Protein AF-A0A944PEA0-F1 (afdb_monomer)

Mean predicted aligned error: 13.84 Å

Solvent-accessible surface area (backbone atoms only — not comparable to full-atom values): 8038 Å² total; per-residue (Å²): 135,87,56,78,96,74,52,95,82,81,89,80,91,84,86,76,62,67,58,57,55,50,49,47,56,47,55,37,49,52,39,45,73,75,69,42,97,65,45,69,68,55,51,51,50,48,54,60,74,69,51,74,83,51,69,67,55,52,54,46,55,58,48,53,63,72,68,57,54,65,70,61,47,43,48,55,44,54,64,49,59,76,75,48,82,82,76,78,72,82,71,88,79,76,75,82,78,86,76,84,82,82,95,84,81,78,91,80,83,89,92,79,89,88,88,93,132

Sequence (117 aa):
MELLWRAERRNTLIAWPDAVNERLDQLVAAGIAAGENINRSHLLAALVAHADLSPEFVAGVMRDYRALNSNALDEANRSAAEQWPAVRRPGPRRDSRRSKTGGARRDSDPSAINDAR

pLDDT: mean 78.2, std 19.6, range [39.38, 98.0]

Nearest PDB structures (foldseek):
  7mke-assembly1_L  TM=2.627E-01  e=9.341E+00  Escherichia coli

Structure (mmCIF, N/CA/C/O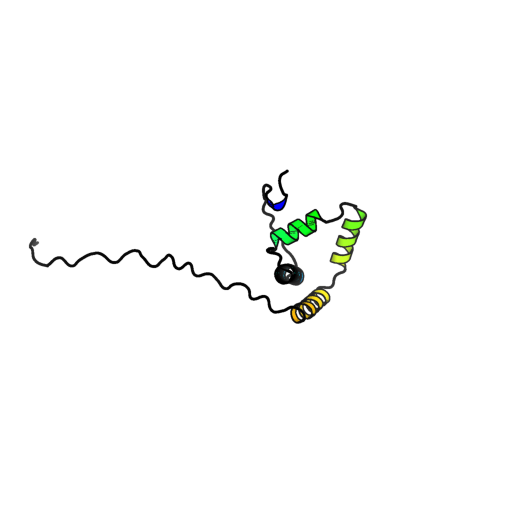 backbone):
data_AF-A0A944PEA0-F1
#
_entry.id   AF-A0A944PEA0-F1
#
loop_
_atom_site.group_PDB
_atom_site.id
_atom_site.type_symbol
_atom_site.label_atom_id
_atom_site.label_alt_id
_atom_site.label_comp_id
_atom_site.label_asym_id
_atom_site.label_entity_id
_atom_site.label_seq_id
_atom_site.pdbx_PDB_ins_code
_atom_site.Cartn_x
_atom_site.Cartn_y
_atom_site.Cartn_z
_atom_site.occupancy
_atom_site.B_iso_or_equiv
_atom_site.auth_seq_id
_atom_site.auth_comp_id
_atom_site.auth_asym_id
_atom_site.auth_atom_id
_atom_site.pdbx_PDB_model_num
ATOM 1 N N . MET A 1 1 ? 12.584 19.362 17.596 1.00 55.47 1 MET A N 1
ATOM 2 C CA . MET A 1 1 ? 11.740 18.175 17.351 1.00 55.47 1 MET A CA 1
ATOM 3 C C . MET A 1 1 ? 12.520 17.203 16.491 1.00 55.47 1 MET A C 1
ATOM 5 O O . MET A 1 1 ? 13.253 17.652 15.616 1.00 55.47 1 MET A O 1
ATOM 9 N N . GLU A 1 2 ? 12.386 15.909 16.753 1.00 75.19 2 GLU A N 1
ATOM 10 C CA . GLU A 1 2 ? 12.887 14.859 15.866 1.00 75.19 2 GLU A CA 1
ATOM 11 C C . GLU A 1 2 ? 11.867 14.606 14.743 1.00 75.19 2 GLU A C 1
ATOM 13 O O . GLU A 1 2 ? 10.669 14.799 14.939 1.00 75.19 2 GLU A O 1
ATOM 18 N N . LEU A 1 3 ? 12.335 14.228 13.553 1.00 80.69 3 LEU A N 1
ATOM 19 C CA . LEU A 1 3 ? 11.468 13.919 12.412 1.00 80.69 3 LEU A CA 1
ATOM 20 C C . LEU A 1 3 ? 11.264 12.405 12.353 1.00 80.69 3 LEU A C 1
ATOM 22 O O . LEU A 1 3 ? 12.252 11.678 12.399 1.00 80.69 3 LEU A O 1
ATOM 26 N N . LEU A 1 4 ? 10.027 11.927 12.180 1.00 76.12 4 LEU A N 1
ATOM 27 C CA . LEU A 1 4 ? 9.704 10.488 12.209 1.00 76.12 4 LEU A CA 1
ATOM 28 C C . LEU A 1 4 ? 10.567 9.638 11.258 1.00 76.12 4 LEU A C 1
ATOM 30 O O . LEU A 1 4 ? 10.952 8.528 11.606 1.00 76.12 4 LEU A O 1
ATOM 34 N N . TRP A 1 5 ? 10.962 10.170 10.095 1.00 74.88 5 TRP A N 1
ATOM 35 C CA . TRP A 1 5 ? 11.844 9.460 9.157 1.00 74.88 5 TRP A CA 1
ATOM 36 C C . TRP A 1 5 ? 13.283 9.251 9.669 1.00 74.88 5 TRP A C 1
ATOM 38 O O . TRP A 1 5 ? 14.029 8.470 9.074 1.00 74.88 5 TRP A O 1
ATOM 48 N N . ARG A 1 6 ? 13.688 9.927 10.752 1.00 76.25 6 ARG A N 1
ATOM 49 C CA . ARG A 1 6 ? 14.999 9.805 11.417 1.00 76.25 6 ARG A CA 1
ATOM 50 C C . ARG A 1 6 ? 14.984 8.948 12.687 1.00 76.25 6 ARG A C 1
ATOM 52 O O . ARG A 1 6 ? 16.067 8.567 13.119 1.00 76.25 6 ARG A O 1
ATOM 59 N N . ALA A 1 7 ? 13.804 8.641 13.229 1.00 82.50 7 ALA A N 1
ATOM 60 C CA . ALA A 1 7 ? 13.642 7.876 14.464 1.00 82.50 7 ALA A CA 1
ATOM 61 C C . ALA A 1 7 ? 14.213 6.446 14.368 1.00 82.50 7 ALA A C 1
ATOM 63 O O . ALA A 1 7 ? 14.453 5.926 13.272 1.00 82.50 7 ALA A O 1
ATOM 64 N N . GLU A 1 8 ? 14.406 5.799 15.525 1.00 81.62 8 GLU A N 1
ATOM 65 C CA . GLU A 1 8 ? 14.882 4.411 15.623 1.00 81.62 8 GLU A CA 1
ATOM 66 C C . GLU A 1 8 ? 14.012 3.464 14.777 1.00 81.62 8 GLU A C 1
ATOM 68 O O . GLU A 1 8 ? 12.782 3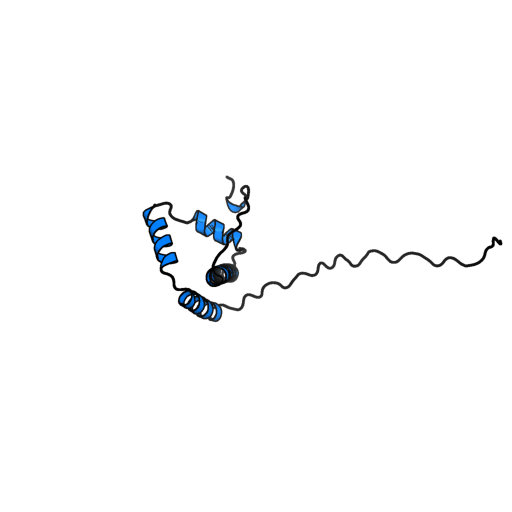.474 14.852 1.00 81.62 8 GLU A O 1
ATOM 73 N N . ARG A 1 9 ? 14.657 2.628 13.955 1.00 81.12 9 ARG A N 1
ATOM 74 C CA . ARG A 1 9 ? 13.975 1.767 12.982 1.00 81.12 9 ARG A CA 1
ATOM 75 C C . ARG A 1 9 ? 14.007 0.313 13.421 1.00 81.12 9 ARG A C 1
ATOM 77 O O . ARG A 1 9 ? 15.078 -0.255 13.623 1.00 81.12 9 ARG A O 1
ATOM 84 N N . ARG A 1 10 ? 12.831 -0.312 13.463 1.00 82.62 10 ARG A N 1
ATOM 85 C CA . ARG A 1 10 ? 12.675 -1.764 13.614 1.00 82.62 10 ARG A CA 1
ATOM 86 C C . ARG A 1 10 ? 12.353 -2.384 12.259 1.00 82.62 10 ARG A C 1
ATOM 88 O O . ARG A 1 10 ? 11.554 -1.838 11.503 1.00 82.62 10 ARG A O 1
ATOM 95 N N . ASN A 1 11 ? 12.984 -3.514 11.956 1.00 85.06 11 ASN A N 1
ATOM 96 C CA . ASN A 1 11 ? 12.716 -4.257 10.729 1.00 85.06 11 ASN A CA 1
ATOM 97 C C . ASN A 1 11 ? 11.458 -5.116 10.899 1.00 85.06 11 ASN A C 1
ATOM 99 O O . ASN A 1 11 ? 11.324 -5.818 11.900 1.00 85.06 11 ASN A O 1
ATOM 103 N N . THR A 1 12 ? 10.597 -5.122 9.883 1.00 85.88 12 THR A N 1
ATOM 104 C CA . THR A 1 12 ? 9.416 -5.991 9.807 1.00 85.88 12 THR A CA 1
ATOM 105 C C . THR A 1 12 ? 9.496 -6.810 8.525 1.00 85.88 12 THR A C 1
ATOM 107 O O . THR A 1 12 ? 9.707 -6.251 7.449 1.00 85.88 12 THR A O 1
ATOM 110 N N . LEU A 1 13 ? 9.323 -8.128 8.630 1.00 89.88 13 LEU A N 1
ATOM 111 C CA . LEU A 1 13 ? 9.145 -9.011 7.477 1.00 89.88 13 LEU A CA 1
ATOM 112 C C . LEU A 1 13 ? 7.645 -9.195 7.238 1.00 89.88 13 LEU A C 1
ATOM 114 O O . LEU A 1 13 ? 6.905 -9.500 8.172 1.00 89.88 13 LEU A O 1
ATOM 118 N N . ILE A 1 14 ? 7.200 -8.983 6.000 1.00 90.19 14 ILE A N 1
ATOM 119 C CA . ILE A 1 14 ? 5.790 -9.056 5.601 1.00 90.19 14 ILE A CA 1
ATOM 120 C C . ILE A 1 14 ? 5.712 -9.845 4.293 1.00 90.19 14 ILE A C 1
ATOM 122 O O . ILE A 1 14 ? 6.535 -9.635 3.401 1.00 90.19 14 ILE A O 1
ATOM 126 N N . ALA A 1 15 ? 4.735 -10.744 4.187 1.00 93.00 15 ALA A N 1
ATOM 127 C CA . ALA A 1 15 ? 4.420 -11.483 2.968 1.00 93.00 15 ALA A CA 1
ATOM 128 C C . ALA A 1 15 ? 3.059 -11.030 2.417 1.00 93.00 15 ALA A C 1
ATOM 130 O O . ALA A 1 15 ? 2.128 -10.779 3.185 1.00 93.00 15 ALA A O 1
ATOM 131 N N . TRP A 1 16 ? 2.948 -10.947 1.092 1.00 92.12 16 TRP A N 1
ATOM 132 C CA . TRP A 1 16 ? 1.761 -10.491 0.364 1.00 92.12 16 TRP A CA 1
ATOM 133 C C . TRP A 1 16 ? 1.554 -11.321 -0.911 1.00 92.12 16 TRP A C 1
ATOM 135 O O . TRP A 1 16 ? 2.510 -11.943 -1.375 1.00 92.12 16 TRP A O 1
ATOM 145 N N . PRO A 1 17 ? 0.356 -11.283 -1.525 1.00 94.00 17 PRO A N 1
ATOM 146 C CA . PRO A 1 17 ? 0.179 -11.676 -2.922 1.00 94.00 17 PRO A CA 1
ATOM 147 C C . PRO A 1 17 ? 1.053 -10.823 -3.855 1.00 94.00 17 PRO A C 1
ATOM 149 O O . PRO A 1 17 ? 1.212 -9.620 -3.625 1.00 94.00 17 PRO A O 1
ATOM 152 N N . ASP A 1 18 ? 1.562 -11.411 -4.940 1.00 92.56 18 ASP A N 1
ATOM 153 C CA . ASP A 1 18 ? 2.472 -10.728 -5.874 1.00 92.56 18 ASP A CA 1
ATOM 154 C C . ASP A 1 18 ? 1.872 -9.440 -6.459 1.00 92.56 18 ASP A C 1
ATOM 156 O O . ASP A 1 18 ? 2.550 -8.413 -6.494 1.00 92.56 18 ASP A O 1
ATOM 160 N N . ALA A 1 19 ? 0.575 -9.456 -6.785 1.00 92.19 19 ALA A N 1
ATOM 161 C CA . ALA A 1 19 ? -0.213 -8.309 -7.245 1.00 92.19 19 ALA A CA 1
ATOM 162 C C . ALA A 1 19 ? -0.110 -7.072 -6.323 1.00 92.19 19 ALA A C 1
ATOM 164 O O . ALA A 1 19 ? -0.079 -5.928 -6.783 1.00 92.19 19 ALA A O 1
ATOM 165 N N . VAL A 1 20 ? -0.024 -7.290 -5.004 1.00 94.56 20 VAL A N 1
ATOM 166 C CA . VAL A 1 20 ? 0.094 -6.229 -3.986 1.00 94.56 20 VAL A CA 1
ATOM 167 C C . VAL A 1 20 ? 1.537 -5.720 -3.895 1.00 94.56 20 VAL A C 1
ATOM 169 O O . VAL A 1 20 ? 1.767 -4.519 -3.746 1.00 94.56 20 VAL A O 1
ATOM 172 N N . ASN A 1 21 ? 2.524 -6.609 -4.036 1.00 92.81 21 ASN A N 1
ATOM 173 C CA . ASN A 1 21 ? 3.938 -6.235 -4.103 1.00 92.81 21 ASN A CA 1
ATOM 174 C C . ASN A 1 21 ? 4.271 -5.464 -5.399 1.00 92.81 21 ASN A C 1
ATOM 176 O O . ASN A 1 21 ? 5.024 -4.491 -5.343 1.00 92.81 21 ASN A O 1
ATOM 180 N N . GLU A 1 22 ? 3.672 -5.827 -6.539 1.00 92.62 22 GLU A N 1
ATOM 181 C CA . GLU A 1 22 ? 3.751 -5.044 -7.779 1.00 92.62 22 GLU A CA 1
ATOM 182 C C . GLU A 1 22 ? 3.096 -3.669 -7.601 1.00 92.62 22 GLU A C 1
ATOM 184 O O . GLU A 1 22 ? 3.732 -2.653 -7.887 1.00 92.62 22 GLU A O 1
ATOM 189 N N . ARG A 1 23 ? 1.874 -3.608 -7.048 1.00 94.31 23 ARG A N 1
ATOM 190 C CA . ARG A 1 23 ? 1.190 -2.341 -6.740 1.00 94.31 23 ARG A CA 1
ATOM 191 C C . ARG A 1 23 ? 2.044 -1.422 -5.859 1.00 94.31 23 ARG A C 1
ATOM 193 O O . ARG A 1 23 ? 2.036 -0.211 -6.067 1.00 94.31 23 ARG A O 1
ATOM 200 N N . LEU A 1 24 ? 2.815 -1.962 -4.912 1.00 94.31 24 LEU A N 1
ATOM 201 C CA . LEU A 1 24 ? 3.741 -1.158 -4.109 1.00 94.31 24 LEU A CA 1
ATOM 202 C C . LEU A 1 24 ? 4.930 -0.628 -4.929 1.00 94.31 24 LEU A C 1
ATOM 204 O O . LEU A 1 24 ? 5.301 0.534 -4.771 1.00 94.31 24 LEU A O 1
ATOM 208 N N . ASP A 1 25 ? 5.516 -1.440 -5.814 1.00 92.19 25 ASP A N 1
ATOM 209 C CA . ASP A 1 25 ? 6.586 -0.992 -6.721 1.00 92.19 25 ASP A CA 1
ATOM 210 C C . ASP A 1 25 ? 6.096 0.088 -7.697 1.00 92.19 25 ASP A C 1
ATOM 212 O O . ASP A 1 25 ? 6.832 1.031 -7.999 1.00 92.19 25 ASP A O 1
ATOM 216 N N . GLN A 1 26 ? 4.836 -0.009 -8.127 1.00 92.06 26 GLN A N 1
ATOM 217 C CA . GLN A 1 26 ? 4.145 1.023 -8.890 1.00 92.06 26 GLN A CA 1
ATOM 218 C C . GLN A 1 26 ? 3.993 2.318 -8.075 1.00 92.06 26 GLN A C 1
ATOM 220 O O . GLN A 1 26 ? 4.445 3.371 -8.519 1.00 92.06 26 GLN A O 1
ATOM 225 N N . LEU A 1 27 ? 3.450 2.268 -6.856 1.00 93.75 27 LEU A N 1
ATOM 226 C CA . LEU A 1 27 ? 3.298 3.464 -6.013 1.00 93.75 27 LEU A CA 1
ATOM 227 C C . LEU A 1 27 ? 4.646 4.150 -5.694 1.00 93.75 27 LEU A C 1
ATOM 229 O O . LEU A 1 27 ? 4.716 5.379 -5.655 1.00 93.75 27 LEU A O 1
ATOM 233 N N . VAL A 1 28 ? 5.736 3.386 -5.536 1.00 93.88 28 VAL A N 1
ATOM 234 C CA . VAL A 1 28 ? 7.097 3.948 -5.420 1.00 93.88 28 VAL A CA 1
ATOM 235 C C . VAL A 1 28 ? 7.534 4.632 -6.723 1.00 93.88 28 VAL A C 1
ATOM 237 O O . VAL A 1 28 ? 8.080 5.733 -6.674 1.00 93.88 28 VAL A O 1
ATOM 240 N N . ALA A 1 29 ? 7.279 4.025 -7.887 1.00 90.25 29 ALA A N 1
ATOM 241 C CA . ALA A 1 29 ? 7.596 4.629 -9.183 1.00 90.25 29 ALA A CA 1
ATOM 242 C C . ALA A 1 29 ? 6.807 5.927 -9.439 1.00 90.25 29 ALA A C 1
ATOM 244 O O . ALA A 1 29 ? 7.387 6.888 -9.941 1.00 90.25 29 ALA A O 1
ATOM 245 N N . ALA A 1 30 ? 5.533 5.989 -9.037 1.00 90.75 30 ALA A N 1
ATOM 246 C CA . ALA A 1 30 ? 4.708 7.194 -9.125 1.00 90.75 30 ALA A CA 1
ATOM 247 C C . ALA A 1 30 ? 5.260 8.343 -8.263 1.00 90.75 30 ALA A C 1
ATOM 249 O O . ALA A 1 30 ? 5.374 9.467 -8.747 1.00 90.75 30 ALA A O 1
ATOM 250 N N . GLY A 1 31 ? 5.677 8.065 -7.020 1.00 91.56 31 GLY A N 1
ATOM 251 C CA . GLY A 1 31 ? 6.332 9.070 -6.175 1.00 91.56 31 GLY A CA 1
ATOM 252 C C . GLY A 1 31 ? 7.639 9.585 -6.785 1.00 91.56 31 GLY A C 1
ATOM 253 O O . GLY A 1 31 ? 7.845 10.793 -6.868 1.00 91.56 31 GLY A O 1
ATOM 254 N N . ILE A 1 32 ? 8.478 8.688 -7.314 1.00 91.81 32 ILE A N 1
ATOM 255 C CA . ILE A 1 32 ? 9.718 9.069 -8.014 1.00 91.81 32 ILE A CA 1
ATOM 256 C C . ILE A 1 32 ? 9.420 9.913 -9.267 1.00 91.81 32 ILE A C 1
ATOM 258 O O . ILE A 1 32 ? 10.136 10.877 -9.534 1.00 91.81 32 ILE A O 1
ATOM 262 N N . ALA A 1 33 ? 8.355 9.604 -10.015 1.00 87.81 33 ALA A N 1
ATOM 263 C CA . ALA A 1 33 ? 7.914 10.402 -11.162 1.00 87.81 33 ALA A CA 1
ATOM 264 C C . ALA A 1 33 ? 7.383 11.794 -10.758 1.00 87.81 33 ALA A C 1
ATOM 266 O O . ALA A 1 33 ? 7.559 12.750 -11.510 1.00 87.81 33 ALA A O 1
ATOM 267 N N . ALA A 1 34 ? 6.808 11.927 -9.558 1.00 90.25 34 ALA A N 1
ATOM 268 C CA . ALA A 1 34 ? 6.439 13.208 -8.948 1.00 90.25 34 ALA A CA 1
ATOM 269 C C . ALA A 1 34 ? 7.637 13.981 -8.342 1.00 90.25 34 ALA A C 1
ATOM 271 O O . ALA A 1 34 ? 7.461 15.098 -7.862 1.00 90.25 34 ALA A O 1
ATOM 272 N N . GLY A 1 35 ? 8.850 13.414 -8.379 1.00 90.81 35 GLY A N 1
ATOM 273 C CA . GLY A 1 35 ? 10.084 14.021 -7.863 1.00 90.81 35 GLY A CA 1
ATOM 274 C C . GLY A 1 35 ? 10.487 13.588 -6.447 1.00 90.81 35 GLY A C 1
ATOM 275 O O . GLY A 1 35 ? 11.537 14.011 -5.963 1.00 90.81 35 GLY A O 1
ATOM 276 N N . GLU A 1 36 ? 9.704 12.729 -5.790 1.00 93.38 36 GLU A N 1
ATOM 277 C CA . GLU A 1 36 ? 9.949 12.295 -4.413 1.00 93.38 36 GLU A CA 1
ATOM 278 C C . GLU A 1 36 ? 10.982 11.162 -4.317 1.00 93.38 36 GLU A C 1
ATOM 280 O O . GLU A 1 36 ? 10.860 10.101 -4.935 1.00 93.38 36 GLU A O 1
ATOM 285 N N . ASN A 1 37 ? 12.001 11.350 -3.473 1.00 90.75 37 ASN A N 1
ATOM 286 C CA . ASN A 1 37 ? 13.076 10.373 -3.268 1.00 90.75 37 ASN A CA 1
ATOM 287 C C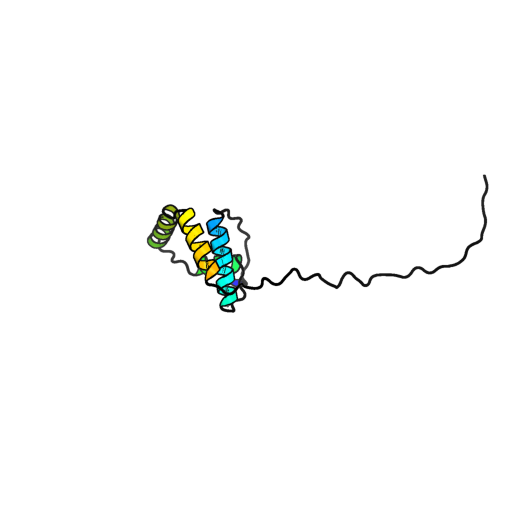 . ASN A 1 37 ? 12.681 9.317 -2.218 1.00 90.75 37 ASN A C 1
ATOM 289 O O . ASN A 1 37 ? 13.215 9.269 -1.104 1.00 90.75 37 ASN A O 1
ATOM 293 N N . ILE A 1 38 ? 11.700 8.485 -2.574 1.00 92.81 38 ILE A N 1
ATOM 294 C CA . ILE A 1 38 ? 11.126 7.455 -1.701 1.00 92.81 38 ILE A CA 1
ATOM 295 C C . ILE A 1 38 ? 11.554 6.032 -2.075 1.00 92.81 38 ILE A C 1
ATOM 297 O O . ILE A 1 38 ? 12.001 5.729 -3.178 1.00 92.81 38 ILE A O 1
ATOM 301 N N . ASN A 1 39 ? 11.387 5.130 -1.112 1.00 91.81 39 ASN A N 1
ATOM 302 C CA . ASN A 1 39 ? 11.524 3.685 -1.262 1.00 91.81 39 ASN A CA 1
ATOM 303 C C . ASN A 1 39 ? 10.302 2.995 -0.628 1.00 91.81 39 ASN A C 1
ATOM 305 O O . ASN A 1 39 ? 9.516 3.648 0.063 1.00 91.81 39 ASN A O 1
ATOM 309 N N . ARG A 1 40 ? 10.163 1.675 -0.820 1.00 93.62 40 ARG A N 1
ATOM 310 C CA . ARG A 1 40 ? 9.049 0.878 -0.268 1.00 93.62 40 ARG A CA 1
ATOM 311 C C . ARG A 1 40 ? 8.822 1.133 1.229 1.00 93.62 40 ARG A C 1
ATOM 313 O O . ARG A 1 40 ? 7.693 1.371 1.636 1.00 93.62 40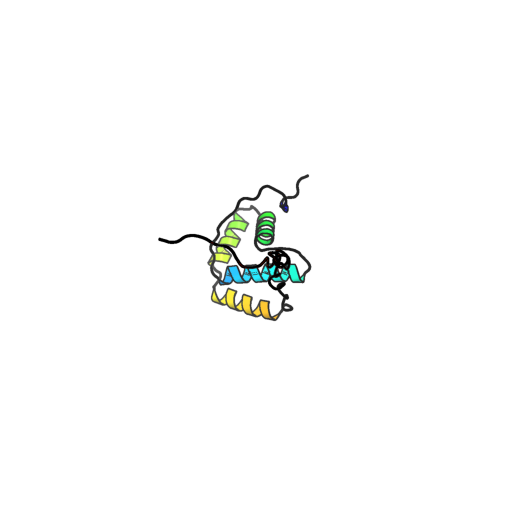 ARG A O 1
ATOM 320 N N . SER A 1 41 ? 9.880 1.141 2.042 1.00 91.38 41 SER A N 1
ATOM 321 C CA . SER A 1 41 ? 9.784 1.346 3.494 1.00 91.38 41 SER A CA 1
ATOM 322 C C . SER A 1 41 ? 9.344 2.764 3.871 1.00 91.38 41 SER A C 1
ATOM 324 O O . SER A 1 41 ? 8.543 2.913 4.787 1.00 91.38 41 SER A O 1
ATOM 326 N N . HIS A 1 42 ? 9.816 3.798 3.164 1.00 91.56 42 HIS A N 1
ATOM 327 C CA . HIS A 1 42 ? 9.349 5.177 3.366 1.00 91.56 42 HIS A CA 1
ATOM 328 C C . HIS A 1 42 ? 7.867 5.325 3.003 1.00 91.56 42 HIS A C 1
ATOM 330 O O . HIS A 1 42 ? 7.115 5.931 3.760 1.00 91.56 42 HIS A O 1
ATOM 336 N N . LEU A 1 43 ? 7.439 4.739 1.880 1.00 94.00 43 LEU A N 1
ATOM 337 C CA . LEU A 1 43 ? 6.047 4.782 1.435 1.00 94.00 43 LEU A CA 1
ATOM 338 C C . LEU A 1 43 ? 5.113 4.057 2.416 1.00 94.00 43 LEU A C 1
ATOM 340 O O . LEU A 1 43 ? 4.093 4.612 2.805 1.00 94.00 43 LEU A O 1
ATOM 344 N N . LEU A 1 44 ? 5.481 2.855 2.868 1.00 93.62 44 LEU A N 1
ATOM 345 C CA . LEU A 1 44 ? 4.719 2.116 3.882 1.00 93.62 44 LEU A CA 1
ATOM 346 C C . LEU A 1 44 ? 4.644 2.885 5.208 1.00 93.62 44 LEU A C 1
ATOM 348 O O . LEU A 1 44 ? 3.573 2.970 5.801 1.00 93.62 44 LEU A O 1
ATOM 352 N N . ALA A 1 45 ? 5.754 3.482 5.656 1.00 91.81 45 ALA A N 1
ATOM 353 C CA . ALA A 1 45 ? 5.774 4.298 6.867 1.00 91.81 45 ALA A CA 1
ATOM 354 C C . ALA A 1 45 ? 4.880 5.543 6.741 1.00 91.81 45 ALA A C 1
ATOM 356 O O . ALA A 1 45 ? 4.181 5.876 7.693 1.00 91.81 45 ALA A O 1
ATOM 357 N N . ALA A 1 46 ? 4.851 6.196 5.574 1.00 93.19 46 ALA A N 1
ATOM 358 C CA . ALA A 1 46 ? 3.952 7.316 5.304 1.00 93.19 46 ALA A CA 1
ATOM 359 C C . ALA A 1 46 ? 2.477 6.877 5.301 1.00 93.19 46 ALA A C 1
ATOM 361 O O . ALA A 1 46 ? 1.663 7.492 5.981 1.00 93.19 46 ALA A O 1
ATOM 362 N N . LEU A 1 47 ? 2.140 5.782 4.609 1.00 93.56 47 LEU A N 1
ATOM 363 C CA . LEU A 1 47 ? 0.777 5.237 4.575 1.00 93.56 47 LEU A CA 1
ATOM 364 C C . LEU A 1 47 ? 0.269 4.857 5.976 1.00 93.56 47 LEU A C 1
ATOM 366 O O . LEU A 1 47 ? -0.874 5.154 6.304 1.00 93.56 47 LEU A O 1
ATOM 370 N N . VAL A 1 48 ? 1.117 4.259 6.820 1.00 92.75 48 VAL A N 1
ATOM 371 C CA . VAL A 1 48 ? 0.767 3.927 8.213 1.00 92.75 48 VAL A CA 1
ATOM 372 C C . VAL A 1 48 ? 0.668 5.180 9.093 1.0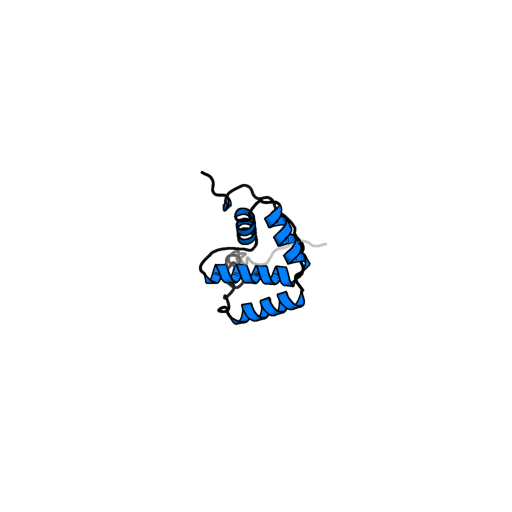0 92.75 48 VAL A C 1
ATOM 374 O O . VAL A 1 48 ? -0.236 5.263 9.916 1.00 92.75 48 VAL A O 1
ATOM 377 N N . ALA A 1 49 ? 1.545 6.173 8.915 1.00 93.19 49 ALA A N 1
ATOM 378 C CA . ALA A 1 49 ? 1.510 7.422 9.686 1.00 93.19 49 ALA A CA 1
ATOM 379 C C . ALA A 1 49 ? 0.341 8.357 9.315 1.00 93.19 49 ALA A C 1
ATOM 381 O O . ALA A 1 49 ? 0.004 9.240 10.101 1.00 93.19 49 ALA A O 1
ATOM 382 N N . HIS A 1 50 ? -0.266 8.171 8.138 1.00 94.00 50 HIS A N 1
ATOM 383 C CA . HIS A 1 50 ? -1.440 8.914 7.664 1.00 94.00 50 HIS A CA 1
ATOM 384 C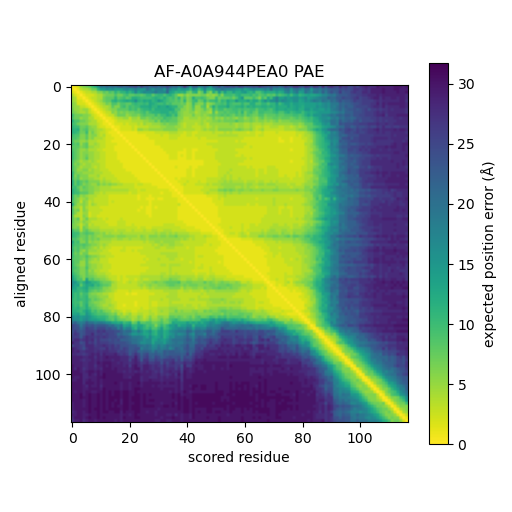 C . HIS A 1 50 ? -2.757 8.117 7.733 1.00 94.00 50 HIS A C 1
ATOM 386 O O . HIS A 1 50 ? -3.795 8.637 7.324 1.00 94.00 50 HIS A O 1
ATOM 392 N N . ALA A 1 51 ? -2.742 6.879 8.233 1.00 94.12 51 ALA A N 1
ATOM 393 C CA . ALA A 1 51 ? -3.955 6.091 8.427 1.00 94.12 51 ALA A CA 1
ATOM 394 C C . ALA A 1 51 ? -4.799 6.643 9.589 1.00 94.12 51 ALA A C 1
ATOM 396 O O . ALA A 1 51 ? -4.262 7.022 10.630 1.00 94.12 51 ALA A O 1
ATOM 397 N N . ASP A 1 52 ? -6.125 6.637 9.431 1.00 94.19 52 ASP A N 1
ATOM 398 C CA . ASP A 1 52 ? -7.034 6.860 10.556 1.00 94.19 52 ASP A CA 1
ATOM 399 C C . ASP A 1 52 ? -6.986 5.656 11.517 1.00 94.19 52 ASP A C 1
ATOM 401 O O . ASP A 1 52 ? -6.829 4.502 11.107 1.00 94.19 52 ASP A O 1
ATOM 405 N N . LEU A 1 53 ? -7.101 5.943 12.813 1.00 94.12 53 LEU A N 1
ATOM 406 C CA . LEU A 1 53 ? -7.076 4.969 13.901 1.00 94.12 53 LEU A CA 1
ATOM 407 C C . LEU A 1 53 ? -8.486 4.569 14.367 1.00 94.12 53 LEU A C 1
ATOM 409 O O . LEU A 1 53 ? -8.603 3.768 15.298 1.00 94.12 53 LEU A O 1
ATOM 413 N N . SER A 1 54 ? -9.554 5.099 13.754 1.00 97.06 54 SER A N 1
ATOM 414 C CA . SER A 1 54 ? -10.920 4.664 14.062 1.00 97.06 54 SER A CA 1
ATOM 415 C C . SER A 1 54 ? -11.114 3.161 13.765 1.00 97.06 54 SER A C 1
ATOM 417 O O . SER A 1 54 ? -10.714 2.674 12.696 1.00 97.06 54 SER A O 1
ATOM 419 N N . PRO A 1 55 ? -11.729 2.386 14.684 1.00 96.25 55 PRO A N 1
ATOM 420 C CA . PRO A 1 55 ? -12.036 0.973 14.450 1.00 96.25 55 PRO A CA 1
ATOM 421 C C . PRO A 1 55 ? -12.858 0.742 13.176 1.00 96.25 55 PRO A C 1
ATOM 423 O O . PRO A 1 55 ? -12.688 -0.272 12.499 1.00 96.25 55 PRO A O 1
ATOM 426 N N . GLU A 1 56 ? -13.724 1.693 12.833 1.00 97.38 56 GLU A N 1
ATOM 427 C CA . GLU A 1 56 ? -14.605 1.674 11.671 1.00 97.38 56 GLU A CA 1
ATOM 428 C C . GLU A 1 56 ? -13.818 1.780 10.359 1.00 97.38 56 GLU A C 1
ATOM 430 O O . GLU A 1 56 ? -14.069 0.989 9.445 1.00 97.38 56 GLU A O 1
ATOM 435 N N . PHE A 1 57 ? -12.835 2.688 10.274 1.00 94.94 57 PHE A N 1
ATOM 436 C CA . PHE A 1 57 ? -11.945 2.814 9.115 1.00 94.94 57 PHE A CA 1
ATOM 437 C C . PHE A 1 57 ? -11.108 1.547 8.919 1.00 94.94 57 PHE A C 1
ATOM 439 O O . PHE A 1 57 ? -11.106 0.965 7.831 1.00 94.94 57 PHE A O 1
ATOM 446 N N . VAL A 1 58 ? -10.462 1.060 9.985 1.00 96.31 58 VAL A N 1
ATOM 447 C CA . VAL A 1 58 ? -9.640 -0.161 9.937 1.00 96.31 58 VAL A CA 1
ATOM 448 C C . VAL A 1 58 ? -10.487 -1.377 9.538 1.00 96.31 58 VAL A C 1
ATOM 450 O O . VAL A 1 58 ? -10.063 -2.189 8.713 1.00 96.31 58 VAL A O 1
ATOM 453 N N . ALA A 1 59 ? -11.713 -1.494 10.060 1.00 97.69 59 ALA A N 1
ATOM 454 C CA . ALA A 1 59 ? -12.643 -2.550 9.670 1.00 97.69 59 ALA A CA 1
ATOM 455 C C . ALA A 1 59 ? -13.138 -2.412 8.219 1.00 97.69 59 ALA A C 1
ATOM 457 O O . ALA A 1 59 ? -13.368 -3.435 7.576 1.00 97.69 59 ALA A O 1
ATOM 458 N N . GLY A 1 60 ? -13.291 -1.190 7.698 1.00 97.44 60 GLY A N 1
ATOM 459 C CA . GLY A 1 60 ? -13.593 -0.916 6.289 1.00 97.44 60 GLY A CA 1
ATOM 460 C C . GLY A 1 60 ? -12.482 -1.417 5.367 1.00 97.44 60 GLY A C 1
ATOM 461 O O . GLY A 1 60 ? -12.694 -2.369 4.619 1.00 97.44 60 GLY A O 1
ATOM 462 N N . VAL A 1 61 ? -11.267 -0.883 5.529 1.00 96.25 61 VAL A N 1
ATOM 463 C CA . VAL A 1 61 ? -10.079 -1.262 4.739 1.00 96.25 61 VAL A CA 1
ATOM 464 C C . VAL A 1 61 ? -9.846 -2.780 4.749 1.00 96.25 61 VAL A C 1
ATOM 466 O O . VAL A 1 61 ? -9.542 -3.379 3.717 1.00 96.25 61 VAL A O 1
ATOM 469 N N . MET A 1 62 ? -10.045 -3.438 5.897 1.00 96.88 62 MET A N 1
ATOM 470 C CA . MET A 1 62 ? -9.903 -4.894 6.015 1.00 96.88 62 MET A CA 1
ATOM 471 C C . MET A 1 62 ? -11.039 -5.706 5.372 1.00 96.88 62 MET A C 1
ATOM 473 O O . MET A 1 62 ? -10.820 -6.882 5.076 1.00 96.88 62 MET A O 1
ATOM 477 N N . ARG A 1 63 ? -12.234 -5.141 5.151 1.00 98.00 63 ARG A N 1
ATOM 478 C CA . ARG A 1 63 ? -13.289 -5.771 4.331 1.00 98.00 63 ARG A CA 1
ATOM 479 C C . ARG A 1 63 ? -12.979 -5.598 2.851 1.00 98.00 63 ARG A C 1
ATOM 481 O O . ARG A 1 63 ? -13.002 -6.588 2.128 1.00 98.00 63 ARG A O 1
ATOM 488 N N . ASP A 1 64 ? -12.615 -4.389 2.436 1.00 95.31 64 ASP A N 1
ATOM 489 C CA . ASP A 1 64 ? -12.342 -4.056 1.036 1.00 95.31 64 ASP A CA 1
ATOM 490 C C . ASP A 1 64 ? -11.165 -4.880 0.496 1.00 95.31 64 ASP A C 1
ATOM 492 O O . ASP A 1 64 ? -11.275 -5.514 -0.553 1.00 95.31 64 ASP A O 1
ATOM 496 N N . TYR A 1 65 ? -10.082 -5.006 1.274 1.00 94.25 65 TYR A N 1
ATOM 497 C CA . TYR A 1 65 ? -8.957 -5.890 0.947 1.00 94.25 65 TYR A CA 1
ATOM 498 C C . TYR A 1 65 ? -9.362 -7.371 0.820 1.00 94.25 65 TYR A C 1
ATOM 500 O O . TYR A 1 65 ? -8.828 -8.085 -0.025 1.00 94.25 65 TYR A O 1
ATOM 508 N N . ARG A 1 66 ? -10.318 -7.851 1.630 1.00 94.81 66 ARG A N 1
ATOM 509 C CA . ARG A 1 66 ? -10.826 -9.238 1.565 1.00 94.81 66 ARG A CA 1
ATOM 510 C C . ARG A 1 66 ? -11.822 -9.468 0.425 1.00 94.81 66 ARG A C 1
ATOM 512 O O . ARG A 1 66 ? -12.026 -10.615 0.042 1.00 94.81 66 ARG A O 1
ATOM 519 N N . ALA A 1 67 ? -12.443 -8.409 -0.091 1.00 95.56 67 ALA A N 1
ATOM 520 C CA . ALA A 1 67 ? -13.327 -8.447 -1.255 1.00 95.56 67 ALA A CA 1
ATOM 521 C C . ALA A 1 67 ? -12.570 -8.274 -2.588 1.00 95.56 67 ALA A C 1
ATOM 523 O O . ALA A 1 67 ? -13.124 -8.555 -3.652 1.00 95.56 67 ALA A O 1
ATOM 524 N N . LEU A 1 68 ? -11.314 -7.815 -2.546 1.00 93.94 68 LEU A N 1
ATOM 525 C CA . LEU A 1 68 ? -10.510 -7.528 -3.729 1.00 93.94 68 LEU A CA 1
ATOM 526 C C . LEU A 1 68 ? -10.119 -8.811 -4.483 1.00 93.94 68 LEU A C 1
ATOM 528 O O . LEU A 1 68 ? -9.421 -9.682 -3.967 1.00 93.94 68 LEU A O 1
ATOM 532 N N . ASN A 1 69 ? -10.540 -8.904 -5.744 1.00 91.75 69 ASN A N 1
ATOM 533 C CA . ASN A 1 69 ? -10.163 -9.993 -6.640 1.00 91.75 69 ASN A CA 1
ATOM 534 C C . ASN A 1 69 ? -8.729 -9.786 -7.172 1.00 91.75 69 ASN A C 1
ATOM 536 O O . ASN A 1 69 ? -8.414 -8.706 -7.673 1.00 91.75 69 ASN A O 1
ATOM 540 N N . SER A 1 70 ? -7.883 -10.823 -7.111 1.00 87.56 70 SER A N 1
ATOM 541 C CA . SER A 1 70 ? -6.491 -10.781 -7.596 1.00 87.56 70 SER A CA 1
ATOM 542 C C . SER A 1 70 ? -6.392 -10.312 -9.043 1.00 87.56 70 SER A C 1
ATOM 544 O O . SER A 1 70 ? -5.689 -9.351 -9.332 1.00 87.56 70 SER A O 1
ATOM 546 N N . ASN A 1 71 ? -7.186 -10.909 -9.931 1.00 90.12 71 ASN A N 1
ATOM 547 C CA . ASN A 1 71 ? -7.113 -10.670 -11.368 1.00 90.12 71 ASN A CA 1
ATOM 548 C C . ASN A 1 71 ? -7.548 -9.236 -11.720 1.00 90.12 71 ASN A C 1
ATOM 550 O O . ASN A 1 71 ? -7.070 -8.665 -12.698 1.00 90.12 71 ASN A O 1
ATOM 554 N N . ALA A 1 72 ? -8.442 -8.648 -10.914 1.00 89.94 72 ALA A N 1
ATOM 555 C CA . ALA A 1 72 ? -8.848 -7.250 -11.043 1.00 89.94 72 ALA A CA 1
ATOM 556 C C . ALA A 1 72 ? -7.744 -6.284 -10.575 1.00 89.94 72 ALA A C 1
ATOM 558 O O . ALA A 1 72 ? -7.554 -5.240 -11.197 1.00 89.94 72 ALA A O 1
ATOM 559 N N . LEU A 1 73 ? -6.985 -6.639 -9.529 1.00 92.62 73 LEU A N 1
ATOM 560 C CA . LEU A 1 73 ? -5.796 -5.882 -9.128 1.00 92.62 73 LEU A CA 1
ATOM 561 C C . LEU A 1 73 ? -4.680 -6.002 -10.178 1.00 92.62 73 LEU A C 1
ATOM 563 O O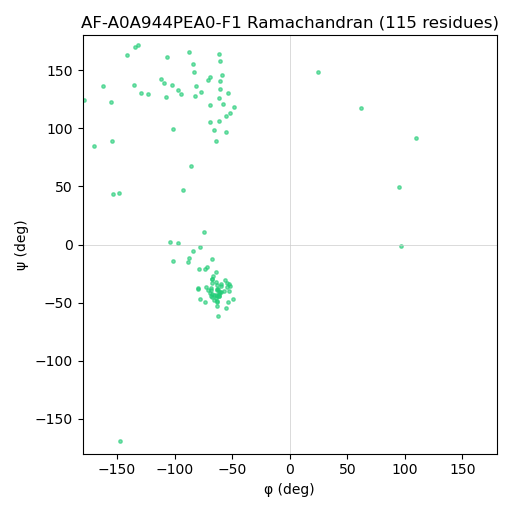 . LEU A 1 73 ? -4.094 -4.984 -10.528 1.00 92.62 73 LEU A O 1
ATOM 567 N N . ASP A 1 74 ? -4.437 -7.195 -10.729 1.00 92.75 74 ASP A N 1
ATOM 568 C CA . ASP A 1 74 ? -3.448 -7.428 -11.793 1.00 92.75 74 ASP A CA 1
ATOM 569 C C . ASP A 1 74 ? -3.776 -6.640 -13.072 1.00 92.75 74 ASP A C 1
ATOM 571 O O . ASP A 1 74 ? -2.890 -6.071 -13.709 1.00 92.75 74 ASP A O 1
ATOM 575 N N . GLU A 1 75 ? -5.054 -6.566 -13.457 1.00 91.88 75 GLU A N 1
ATOM 576 C CA . GLU A 1 75 ? -5.485 -5.750 -14.598 1.00 91.88 75 GLU A CA 1
ATOM 577 C C . GLU A 1 75 ? -5.338 -4.251 -14.308 1.00 91.88 75 GLU A C 1
ATOM 579 O O . GLU A 1 75 ? -4.765 -3.505 -15.103 1.00 91.88 75 GLU A O 1
ATOM 584 N N . ALA A 1 76 ? -5.745 -3.809 -13.116 1.00 89.50 76 ALA A N 1
ATOM 585 C CA . ALA A 1 76 ? -5.521 -2.438 -12.678 1.00 89.50 76 ALA A CA 1
ATOM 586 C C . ALA A 1 76 ? -4.024 -2.097 -12.522 1.00 89.50 76 ALA A C 1
ATOM 588 O O . ALA A 1 76 ? -3.676 -0.914 -12.536 1.00 89.50 76 ALA A O 1
ATOM 589 N N . ASN A 1 77 ? -3.141 -3.083 -12.314 1.00 91.62 77 ASN A N 1
ATOM 590 C CA . ASN A 1 77 ? -1.686 -2.906 -12.301 1.00 91.62 77 ASN A CA 1
ATOM 591 C C . ASN A 1 77 ? -1.172 -2.699 -13.733 1.00 91.62 77 ASN A C 1
ATOM 593 O O . ASN A 1 77 ? -0.460 -1.723 -13.972 1.00 91.62 77 ASN A O 1
ATOM 597 N N . ARG A 1 78 ? -1.562 -3.556 -14.691 1.00 88.62 78 ARG A N 1
ATOM 598 C CA . ARG A 1 78 ? -1.211 -3.404 -16.118 1.00 88.62 78 ARG A CA 1
ATOM 599 C C . ARG A 1 78 ? -1.641 -2.039 -16.654 1.00 88.62 78 ARG A C 1
ATOM 601 O O . ARG A 1 78 ? -0.799 -1.255 -17.086 1.00 88.62 78 ARG A O 1
ATOM 608 N N . SER A 1 79 ? -2.925 -1.718 -16.492 1.00 87.38 79 SER A N 1
ATOM 609 C CA . SER A 1 79 ? -3.526 -0.450 -16.922 1.00 87.38 79 SER A CA 1
ATOM 610 C C . SER A 1 79 ? -2.840 0.790 -16.324 1.00 87.38 79 SER A C 1
ATOM 612 O O . SER A 1 79 ? -2.829 1.842 -16.957 1.00 87.38 79 SER A O 1
ATOM 614 N N . ALA A 1 80 ? -2.270 0.703 -15.114 1.00 82.75 80 ALA A N 1
ATOM 615 C CA . ALA A 1 80 ? -1.528 1.807 -14.495 1.00 82.75 80 ALA A CA 1
ATOM 616 C C . ALA A 1 80 ? -0.091 1.934 -15.032 1.00 82.75 80 ALA A C 1
ATOM 618 O O . ALA A 1 80 ? 0.391 3.047 -15.241 1.00 82.75 80 ALA A O 1
ATOM 619 N N . ALA A 1 81 ? 0.584 0.809 -15.291 1.00 76.75 81 ALA A N 1
ATOM 620 C CA . ALA A 1 81 ? 1.950 0.792 -15.813 1.00 76.75 81 ALA A CA 1
ATOM 621 C C . ALA A 1 81 ? 2.061 1.398 -17.226 1.00 76.75 81 ALA A C 1
ATOM 623 O O . ALA A 1 81 ? 3.069 2.029 -17.538 1.00 76.75 81 ALA A O 1
ATOM 624 N N . GLU A 1 82 ? 1.021 1.260 -18.054 1.00 76.88 82 GLU A N 1
ATOM 625 C CA . GLU A 1 82 ? 0.947 1.861 -19.396 1.00 76.88 82 GLU A CA 1
ATOM 626 C C . GLU A 1 82 ? 0.888 3.399 -19.381 1.00 76.88 82 GLU A C 1
ATOM 628 O O . GLU A 1 82 ? 1.317 4.048 -20.335 1.00 76.88 82 GLU A O 1
ATOM 633 N N . GLN A 1 83 ? 0.372 3.999 -18.303 1.00 69.25 83 GLN A N 1
ATOM 634 C CA . GLN A 1 83 ? 0.104 5.440 -18.222 1.00 69.25 83 GLN A CA 1
ATOM 635 C C . GLN A 1 83 ? 1.303 6.268 -17.747 1.00 69.25 83 GLN A C 1
ATOM 637 O O . GLN A 1 83 ? 1.262 7.499 -17.812 1.00 69.25 83 GLN A O 1
ATOM 642 N N . TRP A 1 84 ? 2.359 5.635 -17.230 1.00 64.81 84 TRP A N 1
ATOM 643 C CA . TRP A 1 84 ? 3.467 6.342 -16.589 1.00 64.81 84 TRP A CA 1
ATOM 644 C C . TRP A 1 84 ? 4.746 6.309 -17.432 1.00 64.81 84 TRP A C 1
ATOM 646 O O . TRP A 1 84 ? 5.103 5.268 -17.987 1.00 64.81 84 TRP A O 1
ATOM 656 N N . PRO A 1 85 ? 5.499 7.424 -17.509 1.00 55.91 85 PRO A N 1
ATOM 657 C CA . PRO A 1 85 ? 6.769 7.442 -18.220 1.00 55.91 85 PRO A CA 1
ATOM 658 C C . PRO A 1 85 ? 7.731 6.450 -17.561 1.00 55.91 85 PRO A C 1
ATOM 660 O O . PRO A 1 85 ? 7.966 6.520 -16.356 1.00 55.91 85 PRO A O 1
ATOM 663 N N . ALA A 1 86 ? 8.295 5.534 -18.355 1.00 57.56 86 ALA A N 1
ATOM 664 C CA . ALA A 1 86 ? 9.136 4.442 -17.871 1.00 57.56 86 ALA A CA 1
ATOM 665 C C . ALA A 1 86 ? 10.324 4.956 -17.033 1.00 57.56 86 ALA A C 1
ATOM 667 O O . ALA A 1 86 ? 11.365 5.359 -17.566 1.00 57.56 86 ALA A O 1
ATOM 668 N N . VAL A 1 87 ? 10.158 4.938 -15.706 1.00 54.28 87 VAL A N 1
ATOM 669 C CA . VAL A 1 87 ? 11.127 5.461 -14.740 1.00 54.28 87 VAL A CA 1
ATOM 670 C C . VAL A 1 87 ? 12.421 4.667 -14.880 1.00 54.28 87 VAL A C 1
ATOM 672 O O . VAL A 1 87 ? 12.508 3.510 -14.464 1.00 54.28 87 VAL A O 1
ATOM 675 N N . ARG A 1 88 ? 13.444 5.291 -15.481 1.00 50.41 88 ARG A N 1
ATOM 676 C CA . ARG A 1 88 ? 14.769 4.689 -15.672 1.00 50.41 88 ARG A CA 1
ATOM 677 C C . ARG A 1 88 ? 15.418 4.425 -14.314 1.00 50.41 88 ARG A C 1
ATOM 679 O O . ARG A 1 88 ? 16.157 5.267 -13.806 1.00 50.41 88 ARG A O 1
ATOM 686 N N . ARG A 1 89 ? 15.166 3.238 -13.747 1.00 45.94 89 ARG A N 1
ATOM 687 C CA . ARG A 1 89 ? 15.867 2.712 -12.566 1.00 45.94 89 ARG A CA 1
ATOM 688 C C . ARG A 1 89 ? 17.378 2.875 -12.804 1.00 45.94 89 ARG A C 1
ATOM 690 O O . ARG A 1 89 ? 17.879 2.312 -13.781 1.00 45.94 89 ARG A O 1
ATOM 697 N N . PRO A 1 90 ? 18.110 3.651 -11.980 1.00 46.41 90 PRO A N 1
ATOM 698 C CA . PRO A 1 90 ? 19.544 3.828 -12.166 1.00 46.41 90 PRO A CA 1
ATOM 699 C C . PRO A 1 90 ? 20.247 2.470 -12.129 1.00 46.41 90 PRO A C 1
ATOM 701 O O . PRO A 1 90 ? 20.135 1.736 -11.147 1.00 46.41 90 PRO A O 1
ATOM 704 N N . GLY A 1 91 ? 20.942 2.122 -13.216 1.00 45.28 91 GLY A N 1
ATOM 705 C CA . GLY A 1 91 ? 21.606 0.825 -13.338 1.00 45.28 91 GLY A CA 1
ATOM 706 C C . GLY A 1 91 ? 22.664 0.606 -12.245 1.00 45.28 91 GLY A C 1
ATOM 707 O O . GLY A 1 91 ? 23.176 1.585 -11.688 1.00 45.28 91 GLY A O 1
ATOM 708 N N . PRO A 1 92 ? 23.029 -0.655 -11.936 1.00 42.25 92 PRO A N 1
ATOM 709 C CA . PRO A 1 92 ? 23.993 -0.964 -10.884 1.00 42.25 92 PRO A CA 1
ATOM 710 C C . PRO A 1 92 ? 25.301 -0.180 -11.051 1.00 42.25 92 PRO A C 1
ATOM 712 O O . PRO A 1 92 ? 26.066 -0.401 -11.993 1.00 42.25 92 PRO A O 1
ATOM 715 N N . ARG A 1 93 ? 25.574 0.740 -10.117 1.00 55.28 93 ARG A N 1
ATOM 716 C CA . ARG A 1 93 ? 26.839 1.480 -10.072 1.00 55.28 93 ARG A CA 1
ATOM 717 C C . ARG A 1 93 ? 27.977 0.504 -9.765 1.00 55.28 93 ARG A C 1
ATOM 719 O O . ARG A 1 93 ? 28.219 0.178 -8.607 1.00 55.28 93 ARG A O 1
ATOM 726 N N . ARG A 1 94 ? 28.697 0.067 -10.805 1.00 51.94 94 ARG A N 1
ATOM 727 C CA . ARG A 1 94 ? 30.022 -0.558 -10.667 1.00 51.94 94 ARG A CA 1
ATOM 728 C C . ARG A 1 94 ? 30.921 0.406 -9.886 1.00 51.94 94 ARG A C 1
ATOM 730 O O . ARG A 1 94 ? 31.278 1.454 -10.417 1.00 51.94 94 ARG A O 1
ATOM 737 N N . ASP A 1 95 ? 31.278 0.068 -8.646 1.00 52.62 95 ASP A N 1
ATOM 738 C CA . ASP A 1 95 ? 32.240 0.864 -7.877 1.00 52.62 95 ASP A CA 1
ATOM 739 C C . ASP A 1 95 ? 33.630 0.709 -8.510 1.00 52.62 95 ASP A C 1
ATOM 741 O O . ASP A 1 95 ? 34.289 -0.328 -8.399 1.00 52.62 95 ASP A O 1
ATOM 745 N N . SER A 1 96 ? 34.067 1.751 -9.215 1.00 53.41 96 SER A N 1
ATOM 746 C CA . SER A 1 96 ? 35.318 1.778 -9.971 1.00 53.41 96 SER A CA 1
ATOM 747 C C . SER A 1 96 ? 36.571 1.896 -9.091 1.00 53.41 96 SER A C 1
ATOM 749 O O . SER A 1 96 ? 37.659 2.129 -9.610 1.00 53.41 96 SER A O 1
ATOM 751 N N . ARG A 1 97 ? 36.459 1.744 -7.762 1.00 52.84 97 ARG A N 1
ATOM 752 C CA . ARG A 1 97 ? 37.602 1.820 -6.834 1.00 52.84 97 ARG A CA 1
ATOM 753 C C . ARG A 1 97 ? 38.401 0.523 -6.676 1.00 52.84 97 ARG A C 1
ATOM 755 O O . ARG A 1 97 ? 39.467 0.563 -6.068 1.00 52.84 97 ARG A O 1
ATOM 762 N N . ARG A 1 98 ? 37.983 -0.609 -7.263 1.00 52.56 98 ARG A N 1
ATOM 763 C CA . ARG A 1 98 ? 38.760 -1.871 -7.221 1.00 52.56 98 ARG A CA 1
ATOM 764 C C . ARG A 1 98 ? 39.711 -2.063 -8.415 1.00 52.56 98 ARG A C 1
ATOM 766 O O . ARG A 1 98 ? 39.754 -3.138 -9.004 1.00 52.56 98 ARG A O 1
AT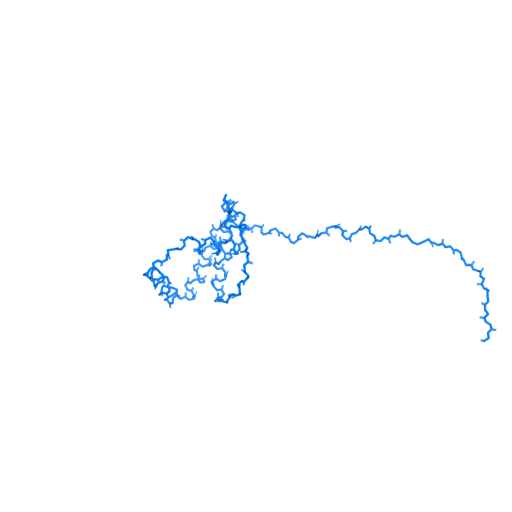OM 773 N N . SER A 1 99 ? 40.489 -1.035 -8.767 1.00 54.03 99 SER A N 1
ATOM 774 C CA . SER A 1 99 ? 41.483 -1.117 -9.853 1.00 54.03 99 SER A CA 1
ATOM 775 C C . SER A 1 99 ? 42.737 -0.247 -9.647 1.00 54.03 99 SER A C 1
ATOM 777 O O . SER A 1 99 ? 43.176 0.423 -10.584 1.00 54.03 99 SER A O 1
ATOM 779 N N . LYS A 1 100 ? 43.335 -0.228 -8.439 1.00 54.44 100 LYS A N 1
ATOM 780 C CA . LYS A 1 100 ? 44.677 0.370 -8.247 1.00 54.44 100 LYS A CA 1
ATOM 781 C C . LYS A 1 100 ? 45.532 -0.169 -7.080 1.00 54.44 100 LYS A C 1
ATOM 783 O O . LYS A 1 100 ? 46.220 0.599 -6.415 1.00 54.44 100 LYS A O 1
ATOM 788 N N . THR A 1 101 ? 45.571 -1.490 -6.893 1.00 47.69 101 THR A N 1
ATOM 789 C CA . THR A 1 101 ? 46.597 -2.159 -6.061 1.00 47.69 101 THR A CA 1
ATOM 790 C C . THR A 1 101 ? 46.783 -3.614 -6.512 1.00 47.69 101 THR A C 1
ATOM 792 O O . THR A 1 101 ? 45.815 -4.363 -6.533 1.00 47.69 101 THR A O 1
ATOM 795 N N . GLY A 1 102 ? 47.976 -4.071 -6.899 1.00 44.84 102 GLY A N 1
ATOM 796 C CA . GLY A 1 102 ? 49.190 -3.302 -7.184 1.00 44.84 102 GLY A CA 1
ATOM 797 C C . GLY A 1 102 ? 50.191 -4.125 -8.001 1.00 44.84 102 GLY A C 1
ATOM 798 O O . GLY A 1 102 ? 50.408 -5.296 -7.706 1.00 44.84 102 GLY A O 1
ATOM 799 N N . GLY A 1 103 ? 50.792 -3.517 -9.025 1.00 47.38 103 GLY A N 1
ATOM 800 C CA . GLY A 1 103 ? 51.866 -4.125 -9.814 1.00 47.38 103 GLY A CA 1
ATOM 801 C C . GLY A 1 103 ? 53.221 -3.580 -9.377 1.00 47.38 103 GLY A C 1
ATOM 802 O O . GLY A 1 103 ? 53.572 -2.474 -9.776 1.00 47.38 103 GLY A O 1
ATOM 803 N N . ALA A 1 104 ? 53.945 -4.330 -8.541 1.00 52.09 104 ALA A N 1
ATOM 804 C CA . ALA A 1 104 ? 55.346 -4.072 -8.190 1.00 52.09 104 ALA A CA 1
ATOM 805 C C . ALA A 1 104 ? 55.964 -5.247 -7.402 1.00 52.09 104 ALA A C 1
ATOM 807 O O . ALA A 1 104 ? 56.060 -5.212 -6.176 1.00 52.09 104 ALA A O 1
ATOM 808 N N . ARG A 1 105 ? 56.456 -6.264 -8.113 1.00 46.94 105 ARG A N 1
ATOM 809 C CA . ARG A 1 105 ? 57.682 -6.977 -7.724 1.00 46.94 105 ARG A CA 1
ATOM 810 C C . ARG A 1 105 ? 58.575 -7.011 -8.958 1.00 46.94 105 ARG A C 1
ATOM 812 O O . ARG A 1 105 ? 58.077 -7.241 -10.054 1.00 46.94 105 ARG A O 1
ATOM 819 N N . ARG A 1 106 ? 59.835 -6.623 -8.772 1.00 47.28 106 ARG A N 1
ATOM 820 C CA . ARG A 1 106 ? 60.827 -6.481 -9.841 1.00 47.28 106 ARG A CA 1
ATOM 821 C C . ARG A 1 106 ? 61.467 -7.830 -10.131 1.00 47.28 106 ARG A C 1
ATOM 823 O O . ARG A 1 106 ? 61.579 -8.648 -9.220 1.00 47.28 106 ARG A O 1
ATOM 830 N N . ASP A 1 107 ? 61.972 -7.985 -11.344 1.00 46.19 107 ASP A N 1
ATOM 831 C CA . ASP A 1 107 ? 63.037 -8.936 -11.632 1.00 46.19 107 ASP A CA 1
ATOM 832 C C . ASP A 1 107 ? 64.290 -8.592 -10.808 1.00 46.19 107 ASP A C 1
ATOM 834 O O . ASP A 1 107 ? 64.633 -7.418 -10.625 1.00 46.19 107 ASP A O 1
ATOM 838 N N . SER A 1 108 ? 64.971 -9.622 -10.313 1.00 48.38 108 SER A N 1
ATOM 839 C CA . SER A 1 108 ? 66.303 -9.524 -9.711 1.00 48.38 108 SER A CA 1
ATOM 840 C C . SER A 1 108 ? 67.016 -10.874 -9.843 1.00 48.38 108 SER A C 1
ATOM 842 O O . SER A 1 108 ? 66.847 -11.728 -8.979 1.00 48.38 108 SER A O 1
ATOM 844 N N . ASP A 1 109 ? 67.715 -11.015 -10.973 1.00 48.09 109 ASP A N 1
ATOM 845 C CA . ASP A 1 109 ? 68.716 -11.998 -11.440 1.00 48.09 109 ASP A CA 1
ATOM 846 C C . ASP A 1 109 ? 68.822 -13.448 -10.889 1.00 48.09 109 ASP A C 1
ATOM 848 O O . ASP A 1 109 ? 68.617 -13.725 -9.708 1.00 48.09 109 ASP A O 1
ATOM 852 N N . PRO A 1 110 ? 69.247 -14.406 -11.744 1.00 54.00 110 PRO A N 1
ATOM 853 C CA . PRO A 1 110 ? 69.569 -15.778 -11.350 1.00 54.00 110 PRO A CA 1
ATOM 854 C C . PRO A 1 110 ? 71.032 -15.959 -10.883 1.00 54.00 110 PRO A C 1
ATOM 856 O O . PRO A 1 110 ? 71.908 -15.179 -11.252 1.00 54.00 110 PRO A O 1
ATOM 859 N N . SER A 1 111 ? 71.300 -17.108 -10.235 1.00 43.56 111 SER A N 1
ATOM 860 C CA . SER A 1 111 ? 72.612 -17.789 -10.016 1.00 43.56 111 SER A CA 1
ATOM 861 C C . SER A 1 111 ? 73.203 -17.797 -8.588 1.00 43.56 111 SER A C 1
ATOM 863 O O . SER A 1 111 ? 74.004 -16.937 -8.240 1.00 43.56 111 SER A O 1
ATOM 865 N N . ALA A 1 112 ? 72.889 -18.851 -7.816 1.00 45.16 112 ALA A N 1
ATOM 866 C CA . ALA A 1 112 ? 73.713 -19.554 -6.798 1.00 45.16 112 ALA A CA 1
ATOM 867 C C . ALA A 1 112 ? 72.854 -20.728 -6.241 1.00 45.16 112 ALA A C 1
ATOM 869 O O . ALA A 1 112 ? 71.678 -20.506 -5.972 1.00 45.16 112 ALA A O 1
ATOM 870 N N . ILE A 1 113 ? 73.250 -22.015 -6.242 1.00 45.25 113 ILE A N 1
ATOM 871 C CA . ILE A 1 113 ? 74.323 -22.687 -5.460 1.00 45.25 113 ILE A CA 1
ATOM 872 C C . ILE A 1 113 ? 74.017 -22.602 -3.946 1.00 45.25 113 ILE A C 1
ATOM 874 O O . ILE A 1 113 ? 73.980 -21.494 -3.426 1.00 45.25 113 ILE A O 1
ATOM 878 N N . ASN A 1 114 ? 73.808 -23.675 -3.164 1.00 45.25 114 ASN A N 1
ATOM 879 C CA . ASN A 1 114 ? 73.736 -25.142 -3.395 1.00 45.25 114 ASN A CA 1
ATOM 880 C C . ASN A 1 114 ? 72.709 -25.751 -2.375 1.00 45.25 114 ASN A C 1
ATOM 882 O O . ASN A 1 114 ? 71.967 -24.966 -1.789 1.00 45.25 114 ASN A O 1
ATOM 886 N N . ASP A 1 115 ? 72.484 -27.046 -2.086 1.00 39.38 115 ASP A N 1
ATOM 887 C CA . ASP A 1 115 ? 73.070 -28.389 -2.350 1.00 39.38 115 ASP A CA 1
ATOM 888 C C . ASP A 1 115 ? 71.926 -29.377 -2.752 1.00 39.38 115 ASP A C 1
ATOM 890 O O . ASP A 1 115 ? 70.759 -29.001 -2.679 1.00 39.38 115 ASP A O 1
ATOM 894 N N . ALA A 1 116 ? 72.080 -30.622 -3.241 1.00 44.75 116 ALA A N 1
ATOM 895 C CA . ALA A 1 116 ? 73.172 -31.615 -3.300 1.00 44.75 116 ALA A CA 1
ATOM 896 C C . ALA A 1 116 ? 73.258 -32.710 -2.196 1.00 44.75 116 ALA A C 1
ATOM 898 O O . ALA A 1 116 ? 74.355 -32.991 -1.711 1.00 44.75 116 ALA A O 1
ATOM 899 N N . ARG A 1 117 ? 72.150 -33.419 -1.896 1.00 42.59 117 ARG A N 1
ATOM 900 C CA . ARG A 1 117 ? 72.070 -34.910 -1.871 1.00 42.59 117 ARG A CA 1
ATOM 901 C C . ARG A 1 117 ? 70.670 -35.444 -1.563 1.00 42.59 117 ARG A C 1
ATOM 903 O O . ARG A 1 117 ? 69.987 -34.824 -0.726 1.00 42.59 117 ARG A O 1
#

Foldseek 3Di:
DDDPVPDDDDDDDDDDPVLVVLVLVLVQLVCVLVVHPDDSVRVVVVCVVPDDPDPVSVVVVVVVVVVDDSVVSVVVSVVSVVVDDDPPDPPDPPPPPPPPDDDDDDDDDDDDDDDDD

Secondary structure (DSSP, 8-state):
---GGGS----------HHHHHHHHHHHHHHHHTT----HHHHHHHHHHTS---HHHHHHHHHHHHH--HHHHHHHHHHHHTTS----PPP----TTSS-S----------------

Radius of gyration: 27.71 Å; Cα contacts (8 Å, |Δi|>4): 33; chains: 1; bounding box: 89×53×37 Å

=== Feature glossary ===
The record interleaves many kinds of information about one protein. Here is each kind framed as the question it answers.

Q: What known structures does this most resemble?
A: Structural nearest neighbors (via Foldseek easy-search vs the PDB). Reported per hit: target PDB id, E-value, and alignment TM-score. A TM-score above ~0.5 is the conventional threshold for 'same fold'.

Q: Where is each backbone atom in 3D?
A: The mmCIF table is the protein's shape written out atom by atom. For each backbone N, Cα, C, and carbonyl O, it records an (x, y, z) coordinate triple in Å plus the residue type, chain letter, and residue number.

Q: What are the backbone torsion angles?
A: The φ/ψ torsion pair specifies the backbone conformation at each residue. φ rotates about the N–Cα bond, ψ about the Cα–C bond. Steric clashes forbid most of the (φ, ψ) plane — the allowed regions (α-helix basin, β-sheet basin, left-handed helix) are the Ramachandran-allowed regions.

Q: Which residues are buried vs exposed?
A: Solvent-accessible surface area (SASA) is the area in Å² traced out by the centre of a 1.4 Å probe sphere (a water molecule) rolled over the protein's van der Waals surface (Shrake–Rupley / Lee–Richards construction). Buried residues have near-zero SASA; fully exposed residues can exceed 200 Å². The total SASA scales roughly with the number of surface residues.

Q: How confident is the AlphaFold model at each residue?
A: pLDDT is the predicted lDDT-Cα score: AlphaFold's confidence that the local environment of each residue (all inter-atomic distances within 15 Å) is correctly placed. It is a per-residue number between 0 and 100, with higher meaning more reliable.

Q: What does the local fold look like, residue by residue?
A: 3Di is Foldseek's structural alphabet. Each residue is assigned one of twenty discrete states based on how its Cα sits relative to its spatial (not sequential) neighbors. Aligning 3Di strings finds structural homologs roughly as well as full 3D superposition, but orders of magnitude faster.

Q: How big and how compact is the whole molecule?
A: Radius of gyration (Rg) is the root-mean-square distance of Cα atoms from their centroid — a single number for overall size and compactness. A globular domain of N residues has Rg ≈ 2.2·N^0.38 Å; an extended or disordered chain has a much larger Rg. The Cα contact count is the number of residue pairs whose Cα atoms are within 8 Å and are more than four positions apart in sequence — a standard proxy for tertiary packing density. The bounding box is the smallest axis-aligned box enclosing all Cα atoms.

Q: Which residues are in helices, strands, or loops?
A: DSSP 8-state secondary structure assigns each residue one of H (α-helix), G (3₁₀-helix), I (π-helix), E (extended β-strand), B (isolated β-bridge), T (hydrogen-bonded turn), S (bend), or '-' (coil). The assignment is computed from backbone hydrogen-bond geometry via the Kabsch–Sander algorithm.

Q: How mobile is each atom in the crystal?
A: Crystallographic B-factors measure how much each atom's electron density is smeared out, in Å². They rise in mobile loops and surface residues and fall in the buried interior. In AlphaFold models this col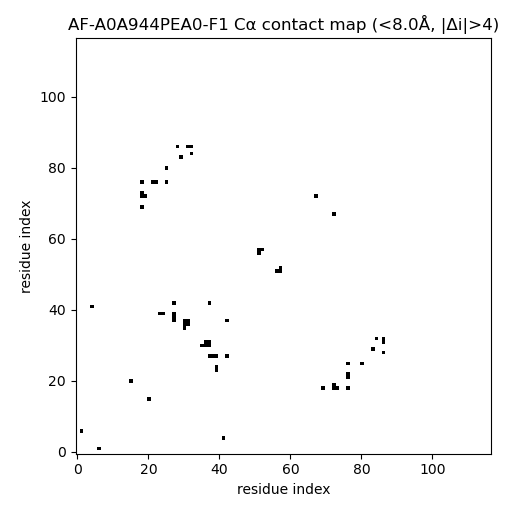umn is repurposed to hold pLDDT instead.

Q: What if only a Cα trace is available?
A: P-SEA three-state annotation labels each residue as helix, strand, or coil based purely on the geometry of the Cα trace. It serves as a fallback when the full backbone (and thus DSSP) is unavailable.

Q: What family and function is it annotated with?
A: Database cross-references. InterPro integrates a dozen domain/family signature databases into unified entries with residue-range hits. GO terms attach function/process/location labels with evidence codes. CATH codes position the fold in a four-level structural taxonomy. Organism is the NCBI-taxonomy species name.

Q: Are the domains correctly placed relative to each other?
A: Predicted Aligned Error (PAE) is an AlphaFold confidence matrix: entry (i, j) is the expected error in the position of residue j, in ångströms, when the prediction is superimposed on the true structure at residue i. Low PAE within a block of residues means that block is internally rigid and well-predicted; high PAE between two blocks means their relative placement is uncertain even if each block individually is confident.

Q: What do the diagnostic plots show?
A: Three diagnostic plots accompany the record. The Cα contact map visualizes the tertiary structure as a 2D adjacency matrix (8 Å cutoff, sequence-local contacts suppressed). The Ramachandran plot shows the distribution of backbone (φ, ψ) torsions, with points in the α and β basins reflecting secondary structure content. The PAE plot shows AlphaFold's inter-residue confidence as a color matrix.

Q: What is the amino-acid chain?
A: Primary structure: the covalent order of the twenty standard amino acids along the backbone. Two proteins with the same sequence will (almost always) fold to the same structure; two with 30% identity often share a fold but not the details.

Q: What do the rendered images show?
A: The six renders are orthographic views along the three Cartesian axes in both directions. Representation (cartoon, sticks, or surface) and color scheme (sequence-rainbow or by-chain) vary across proteins so the training set covers all the common visualization conventions.